Protein AF-A0A6P0X7Y5-F1 (afdb_monomer)

Nearest PDB structures (foldseek):
  8vwj-assembly1_N  TM=3.997E-01  e=5.114E+00  Autographa californica multiple nucleopolyhedrovirus
  1v43-assembly1_A  TM=3.167E-01  e=2.966E+00  Pyrococcus horikoshii

Radius of gyration: 11.59 Å; Cα contacts (8 Å, |Δi|>4): 94; chains: 1; bounding box: 29×17×29 Å

pLDDT: mean 97.16, std 1.67, range [88.88, 98.62]

Foldseek 3Di:
DVVQVVCQVVLHEAEDQDCVVVVCLVVVNWGLAYEYEPPPPDDPVVVVVVVVVCVVPDDSVRRGSHYHYD

Mean predicted aligned error: 1.99 Å

Sequence (70 aa):
EEQLKFAHSQGRVMFTQDSDFLKLHNSGFEHCGVVYCVKGSRSIGEILRGLILIWDVLEAEEIVGMVEYL

Secondary structure (DSSP, 8-state):
-HHHHHHHHTT-PEEES-THHHHHHHTT---S-EEE--TTSS-HHHHHHHHHHHHHH--TTTSTT-EEE-

Solvent-accessible surface area (backbone atoms only — not comparable to full-atom values): 4070 Å² total; per-residue (Å²): 107,70,68,50,50,50,30,32,78,68,72,31,64,41,75,42,59,58,67,67,58,57,54,42,50,76,70,70,49,81,37,35,20,35,39,39,34,68,74,87,75,59,55,71,70,56,51,52,52,48,54,50,51,50,60,77,72,49,56,74,77,76,34,44,67,38,77,47,77,102

Structure (mmCIF, N/CA/C/O backbone):
data_AF-A0A6P0X7Y5-F1
#
_entry.id   AF-A0A6P0X7Y5-F1
#
loop_
_atom_site.group_PDB
_atom_site.id
_atom_site.type_symbol
_atom_site.label_atom_id
_atom_site.label_alt_id
_atom_site.label_comp_id
_atom_site.label_asym_id
_atom_site.label_entity_id
_atom_site.label_seq_id
_atom_site.pdbx_PDB_ins_code
_atom_site.Cartn_x
_atom_site.Cartn_y
_atom_site.Cartn_z
_atom_site.occupancy
_atom_site.B_iso_or_equiv
_atom_site.auth_seq_id
_atom_site.auth_comp_id
_atom_site.a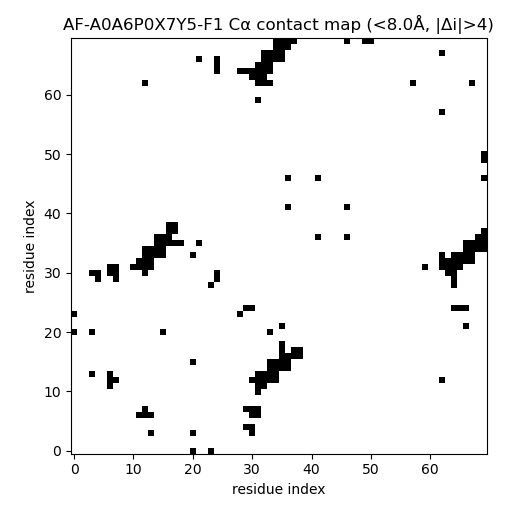uth_asym_id
_atom_site.auth_atom_id
_atom_site.pdbx_PDB_model_num
ATOM 1 N N . GLU A 1 1 ? 0.698 4.810 11.398 1.00 89.94 1 GLU A N 1
ATOM 2 C CA . GLU A 1 1 ? -0.703 4.711 11.869 1.00 89.94 1 GLU A CA 1
ATOM 3 C C . GLU A 1 1 ? -1.562 5.885 11.397 1.00 89.94 1 GLU A C 1
ATOM 5 O O . GLU A 1 1 ? -2.537 5.645 10.701 1.00 89.94 1 GLU A O 1
ATOM 10 N N . GLU A 1 2 ? -1.199 7.141 11.691 1.00 96.12 2 GLU A N 1
ATOM 11 C CA . GLU A 1 2 ? -2.003 8.330 11.323 1.00 96.12 2 GLU A CA 1
ATOM 12 C C . GLU A 1 2 ? -2.354 8.421 9.832 1.00 96.12 2 GLU A C 1
ATOM 14 O O . GLU A 1 2 ? -3.499 8.687 9.482 1.00 96.12 2 GLU A O 1
ATOM 19 N N . GLN A 1 3 ? -1.400 8.138 8.943 1.00 96.31 3 GLN A N 1
ATOM 20 C CA . GLN A 1 3 ? -1.648 8.134 7.498 1.00 96.31 3 GLN A CA 1
ATOM 21 C C . GLN A 1 3 ? -2.658 7.055 7.082 1.00 96.31 3 GLN A C 1
ATOM 23 O O . GLN A 1 3 ? -3.499 7.305 6.224 1.00 96.31 3 GLN A O 1
ATOM 28 N N . LEU A 1 4 ? -2.606 5.872 7.708 1.00 96.31 4 LEU A N 1
ATOM 29 C CA . LEU A 1 4 ? -3.542 4.780 7.434 1.00 96.31 4 LEU A CA 1
ATOM 30 C C . LEU A 1 4 ? -4.943 5.114 7.964 1.00 96.31 4 LEU A C 1
ATOM 32 O O . LEU A 1 4 ? -5.922 4.918 7.252 1.00 96.31 4 LEU A O 1
ATOM 36 N N . LYS A 1 5 ? -5.025 5.717 9.160 1.00 96.75 5 LYS A N 1
ATOM 37 C CA . LYS A 1 5 ? -6.266 6.286 9.717 1.00 96.75 5 LYS A CA 1
ATOM 38 C C . LYS A 1 5 ? -6.878 7.330 8.795 1.00 96.75 5 LYS A C 1
ATOM 40 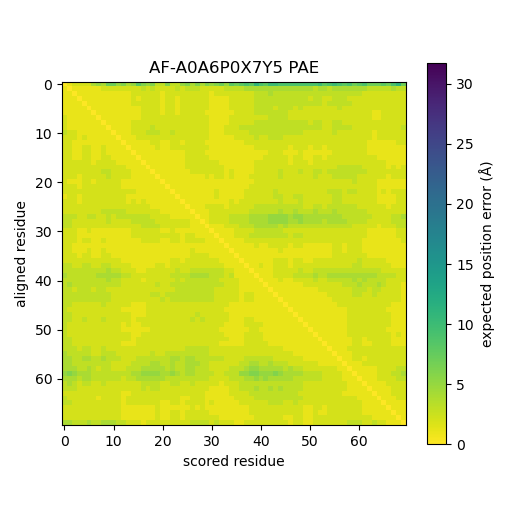O O . LYS A 1 5 ? -8.081 7.311 8.560 1.00 96.75 5 LYS A O 1
ATOM 45 N N . PHE A 1 6 ? -6.058 8.243 8.282 1.00 97.69 6 PHE A N 1
ATOM 46 C CA . PHE A 1 6 ? -6.520 9.276 7.366 1.00 97.69 6 PHE A CA 1
ATOM 47 C C . PHE A 1 6 ? -7.022 8.669 6.053 1.00 97.69 6 PHE A C 1
ATOM 49 O O . PHE A 1 6 ? -8.121 8.989 5.624 1.00 97.69 6 PHE A O 1
ATOM 56 N N . ALA A 1 7 ? -6.278 7.740 5.447 1.00 97.31 7 ALA A N 1
ATOM 57 C CA . ALA A 1 7 ? -6.739 7.051 4.243 1.00 97.31 7 ALA A CA 1
ATOM 58 C C . ALA A 1 7 ? -8.072 6.321 4.478 1.00 97.31 7 ALA A C 1
ATOM 60 O O . ALA A 1 7 ? -9.002 6.480 3.688 1.00 97.31 7 ALA A O 1
ATOM 61 N N . HIS A 1 8 ? -8.204 5.613 5.603 1.00 97.12 8 HIS A N 1
ATOM 62 C CA . HIS A 1 8 ? -9.441 4.935 5.981 1.00 97.12 8 HIS A CA 1
ATOM 63 C C . HIS A 1 8 ? -10.615 5.908 6.170 1.00 97.12 8 HIS A C 1
ATOM 65 O O . HIS A 1 8 ? -11.689 5.675 5.622 1.00 97.12 8 HIS A O 1
ATOM 71 N N . SER A 1 9 ? -10.414 7.043 6.852 1.00 97.75 9 SER A N 1
ATOM 72 C CA . SER A 1 9 ? -11.473 8.050 7.034 1.00 97.75 9 SER A CA 1
ATOM 73 C C . SER A 1 9 ? -11.906 8.721 5.727 1.00 97.75 9 SER A C 1
ATOM 75 O O . SER A 1 9 ? -13.013 9.245 5.641 1.00 97.75 9 SER A O 1
ATOM 77 N N . GLN A 1 10 ? -11.045 8.702 4.707 1.00 97.75 10 GLN A N 1
ATOM 78 C CA . GLN A 1 10 ? -11.357 9.163 3.354 1.00 97.75 10 GLN A CA 1
ATOM 79 C C . GLN A 1 10 ? -11.923 8.054 2.450 1.00 97.75 10 GLN A C 1
ATOM 81 O O . GLN A 1 10 ? -12.186 8.318 1.275 1.00 97.75 10 GLN A O 1
ATOM 86 N N . GLY A 1 11 ? -12.078 6.823 2.950 1.00 96.19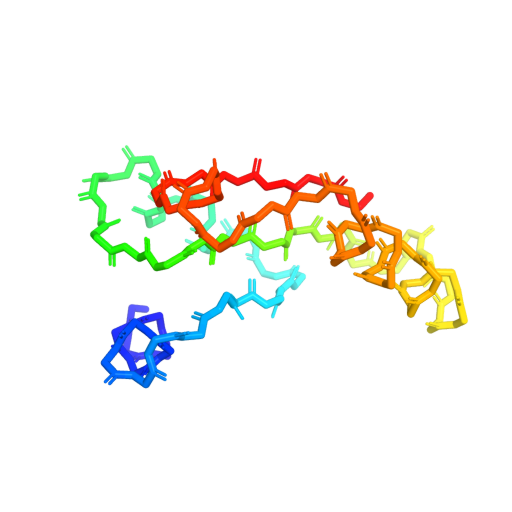 11 GLY A N 1
ATOM 87 C CA . GLY A 1 11 ? -12.515 5.679 2.149 1.00 96.19 11 GLY A CA 1
ATOM 88 C C . GLY A 1 11 ? -11.512 5.291 1.058 1.00 96.19 11 GLY A C 1
ATOM 89 O O . GLY A 1 11 ? -11.911 4.946 -0.052 1.00 96.19 11 GLY A O 1
ATOM 90 N N . ARG A 1 12 ? -10.204 5.439 1.311 1.00 96.44 12 ARG A N 1
ATOM 91 C CA . ARG A 1 12 ? -9.139 5.231 0.316 1.00 96.44 12 ARG A CA 1
ATOM 92 C C . ARG A 1 12 ? -8.223 4.070 0.681 1.00 96.44 12 ARG A C 1
ATOM 94 O O . ARG A 1 12 ? -7.787 3.942 1.823 1.00 96.44 12 ARG A O 1
ATOM 101 N N . VAL A 1 13 ? -7.867 3.283 -0.331 1.00 96.88 13 VAL A N 1
ATOM 102 C CA . VAL A 1 13 ? -6.787 2.290 -0.276 1.00 96.88 13 VAL A CA 1
ATOM 103 C C . VAL A 1 13 ? -5.438 3.012 -0.204 1.00 96.88 13 VAL A C 1
ATOM 105 O O . VAL A 1 13 ? -5.202 3.976 -0.935 1.00 96.88 13 VAL A O 1
ATOM 108 N N . MET A 1 14 ? -4.544 2.554 0.673 1.00 97.50 14 MET A N 1
ATOM 109 C CA . MET A 1 14 ? -3.203 3.120 0.836 1.00 97.50 14 MET A CA 1
ATOM 110 C C . MET A 1 14 ? -2.192 2.364 -0.027 1.00 97.50 14 MET A C 1
ATOM 112 O O . MET A 1 14 ? -1.916 1.199 0.236 1.00 97.50 14 MET A O 1
ATOM 116 N N . PHE A 1 15 ? -1.559 3.029 -0.991 1.00 98.06 15 PHE A N 1
ATOM 117 C CA . PHE A 1 15 ? -0.330 2.510 -1.594 1.00 98.06 15 PHE A CA 1
ATOM 118 C C . PHE A 1 15 ? 0.890 2.898 -0.747 1.00 98.06 15 PHE A C 1
ATOM 120 O O . PHE A 1 15 ? 1.028 4.057 -0.354 1.00 98.06 15 PHE A O 1
ATOM 127 N N . THR A 1 16 ? 1.804 1.959 -0.494 1.00 98.19 16 THR A N 1
ATOM 128 C CA . THR A 1 16 ? 3.034 2.224 0.263 1.00 98.19 16 THR A CA 1
ATOM 129 C C . THR A 1 16 ? 4.196 1.311 -0.138 1.00 98.19 16 THR A C 1
ATOM 131 O O . THR A 1 16 ? 4.016 0.206 -0.646 1.00 98.19 16 THR A O 1
ATOM 134 N N . GLN A 1 17 ? 5.420 1.775 0.113 1.00 98.06 17 GLN A N 1
ATOM 135 C CA . GLN A 1 17 ? 6.643 0.961 0.044 1.00 98.06 17 GLN A CA 1
ATOM 136 C C . GLN A 1 17 ? 7.287 0.761 1.424 1.00 98.06 17 GLN A C 1
ATOM 138 O O . GLN A 1 17 ? 8.396 0.236 1.533 1.00 98.06 17 GLN A O 1
ATOM 143 N N . ASP A 1 18 ? 6.603 1.203 2.479 1.00 97.88 18 ASP A N 1
ATOM 144 C CA . ASP A 1 18 ? 7.034 1.085 3.864 1.00 97.88 18 ASP A CA 1
ATOM 145 C C . ASP A 1 18 ? 6.417 -0.165 4.506 1.00 97.88 18 ASP A C 1
ATOM 147 O O . ASP A 1 18 ? 5.195 -0.301 4.611 1.00 97.88 18 ASP A O 1
ATOM 151 N N . SER A 1 19 ? 7.275 -1.090 4.940 1.00 97.44 19 SER A N 1
ATOM 152 C CA . SER A 1 19 ? 6.862 -2.345 5.573 1.00 97.44 19 SER A CA 1
ATOM 153 C C . SER A 1 19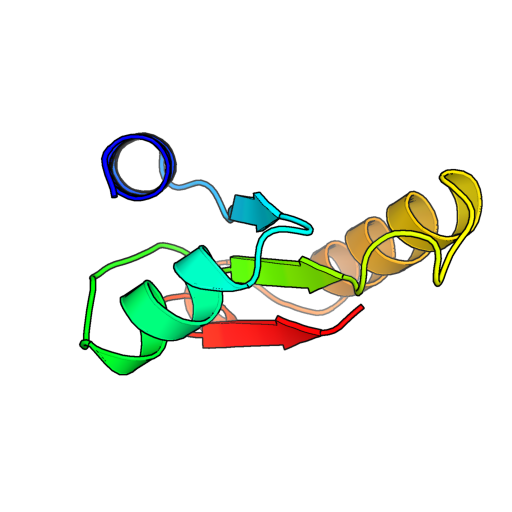 ? 6.146 -2.154 6.911 1.00 97.44 19 SER A C 1
ATOM 155 O O . SER A 1 19 ? 5.487 -3.081 7.379 1.00 97.44 19 SER A O 1
ATOM 157 N N . ASP A 1 20 ? 6.238 -0.981 7.543 1.00 97.56 20 ASP A N 1
ATOM 158 C CA . ASP A 1 20 ? 5.536 -0.724 8.801 1.00 97.56 20 ASP A CA 1
ATOM 159 C C . ASP A 1 20 ? 4.009 -0.772 8.633 1.00 97.56 20 ASP A C 1
ATOM 161 O O . ASP A 1 20 ? 3.303 -1.165 9.561 1.00 97.56 20 ASP A O 1
ATOM 165 N N . PHE A 1 21 ? 3.482 -0.510 7.432 1.00 97.81 21 PHE A N 1
ATOM 166 C CA . PHE A 1 21 ? 2.054 -0.685 7.140 1.00 97.81 21 PHE A CA 1
ATOM 167 C C . PHE A 1 21 ? 1.623 -2.156 7.111 1.00 97.81 21 PHE A C 1
ATOM 169 O O . PHE A 1 21 ? 0.489 -2.454 7.477 1.00 97.81 21 PHE A O 1
ATOM 176 N N . LEU A 1 22 ? 2.528 -3.081 6.770 1.00 98.06 22 LEU A N 1
ATOM 177 C CA . LEU A 1 22 ? 2.265 -4.521 6.877 1.00 98.06 22 LEU A CA 1
ATOM 178 C C . LEU A 1 22 ? 2.140 -4.947 8.343 1.00 98.06 22 LEU A C 1
ATOM 180 O O . LEU A 1 22 ? 1.282 -5.756 8.690 1.00 98.06 22 LEU A O 1
ATOM 184 N N . LYS A 1 23 ? 2.966 -4.370 9.226 1.00 97.81 23 LYS A N 1
ATOM 185 C CA . LYS A 1 23 ? 2.879 -4.611 10.674 1.00 97.81 23 LYS A CA 1
ATOM 186 C C . LYS A 1 23 ? 1.572 -4.064 11.244 1.00 97.81 23 LYS A C 1
ATOM 188 O O . LYS A 1 23 ? 0.948 -4.737 12.058 1.00 97.81 23 LYS A O 1
ATOM 193 N N . LEU A 1 24 ? 1.152 -2.875 10.800 1.00 97.69 24 LEU A N 1
ATOM 194 C CA . LEU A 1 24 ? -0.134 -2.292 11.191 1.00 97.69 24 LEU A CA 1
ATOM 195 C C . LEU A 1 24 ? -1.301 -3.179 10.746 1.00 97.69 24 LEU A C 1
ATOM 197 O O . LEU A 1 24 ? -2.130 -3.523 11.583 1.00 97.69 24 LEU A O 1
ATOM 201 N N . HIS A 1 25 ? -1.323 -3.628 9.489 1.00 97.31 25 HIS A N 1
ATOM 202 C CA . HIS A 1 25 ? -2.309 -4.606 9.024 1.00 97.31 25 HIS A CA 1
ATOM 203 C C . HIS A 1 25 ? -2.332 -5.863 9.916 1.00 97.31 25 HIS A C 1
ATOM 205 O O . HIS A 1 25 ? -3.371 -6.218 10.466 1.00 97.31 25 HIS A O 1
ATOM 211 N N . ASN A 1 26 ? -1.170 -6.477 10.168 1.00 97.44 26 ASN A N 1
ATOM 212 C CA . ASN A 1 26 ? -1.066 -7.686 10.993 1.00 97.44 26 ASN A CA 1
ATOM 213 C C . ASN A 1 26 ? -1.454 -7.463 12.471 1.00 97.44 26 ASN A C 1
ATOM 215 O O . ASN A 1 26 ? -1.744 -8.419 13.186 1.00 97.44 26 ASN A O 1
ATOM 219 N 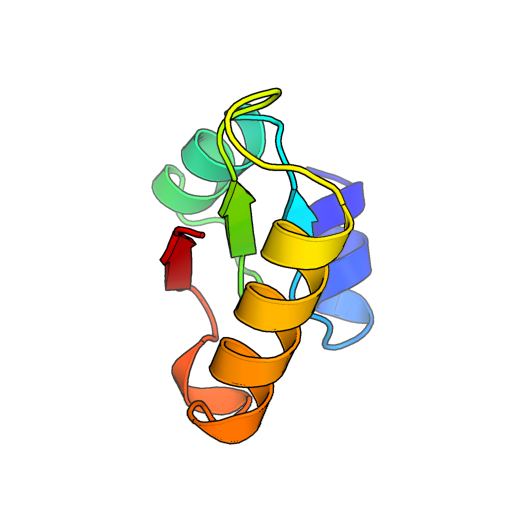N . SER A 1 27 ? -1.466 -6.213 12.945 1.00 96.75 27 SER A N 1
ATOM 220 C CA . SER A 1 27 ? -1.976 -5.847 14.274 1.00 96.75 27 SER A CA 1
ATOM 221 C C . SER A 1 27 ? -3.505 -5.717 14.345 1.00 96.75 27 SER A C 1
ATOM 223 O O . SER A 1 27 ? -4.030 -5.425 15.416 1.00 96.75 27 SER A O 1
ATOM 225 N N . GLY A 1 28 ? -4.222 -5.948 13.237 1.00 95.62 28 GLY A N 1
ATOM 226 C CA . GLY A 1 28 ? -5.683 -5.839 13.162 1.00 95.62 28 GLY A CA 1
ATOM 227 C C . GLY A 1 28 ? -6.178 -4.403 12.997 1.00 95.62 28 GLY A C 1
ATOM 228 O O . GLY A 1 28 ? -7.302 -4.090 13.378 1.00 95.62 28 GLY A O 1
ATOM 229 N N . PHE A 1 29 ? -5.333 -3.513 12.471 1.00 95.56 29 PHE A N 1
ATOM 230 C CA . PHE A 1 29 ? -5.700 -2.120 12.251 1.00 95.56 29 PHE A CA 1
ATOM 231 C C . PHE A 1 29 ? -6.760 -2.006 11.142 1.00 95.56 29 PHE A C 1
ATOM 233 O O . PHE A 1 29 ? -6.554 -2.522 10.047 1.00 95.56 29 PHE A O 1
ATOM 240 N N . GLU A 1 30 ? -7.868 -1.302 11.388 1.00 96.31 30 GLU A N 1
ATOM 241 C CA . GLU A 1 30 ? -8.908 -1.100 10.370 1.00 96.31 30 GLU A CA 1
ATOM 242 C C . GLU A 1 30 ? -8.415 -0.194 9.230 1.00 96.31 30 GLU A C 1
ATOM 244 O O . GLU A 1 30 ? -7.884 0.899 9.452 1.00 96.31 30 GLU A O 1
ATOM 249 N N . HIS A 1 31 ? -8.590 -0.644 7.987 1.00 97.50 31 HIS A N 1
ATOM 250 C CA . HIS A 1 31 ? -8.221 0.114 6.796 1.00 97.50 31 HIS A CA 1
ATOM 251 C C . HIS A 1 31 ? -9.049 -0.293 5.577 1.00 97.50 31 HIS A C 1
ATOM 253 O O . HIS A 1 31 ? -9.501 -1.429 5.461 1.00 97.50 31 HIS A O 1
ATOM 259 N N . CYS A 1 32 ? -9.180 0.615 4.608 1.00 97.69 32 CYS A N 1
ATOM 260 C CA . CYS A 1 32 ? -9.856 0.329 3.335 1.00 97.69 32 CYS A CA 1
ATOM 261 C C . CYS A 1 32 ? -9.026 -0.539 2.377 1.00 97.69 32 CYS A C 1
ATOM 263 O O . CYS A 1 32 ? -9.505 -0.856 1.303 1.00 97.69 32 CYS A O 1
ATOM 265 N N . GLY A 1 33 ? -7.794 -0.891 2.748 1.00 97.88 33 GLY A N 1
ATOM 266 C CA . GLY A 1 33 ? -6.889 -1.727 1.959 1.00 97.88 33 GLY A CA 1
ATOM 267 C C . GLY A 1 33 ? -5.481 -1.142 1.935 1.00 97.88 33 GLY A C 1
ATOM 268 O O . GLY A 1 33 ? -5.305 0.076 2.069 1.00 97.88 33 GLY A O 1
ATOM 269 N N . VAL A 1 34 ? -4.477 -1.998 1.769 1.00 98.38 34 VAL A N 1
ATOM 270 C CA . VAL A 1 34 ? -3.082 -1.586 1.580 1.00 98.38 34 VAL A CA 1
ATOM 271 C C . VAL A 1 34 ? -2.533 -2.256 0.330 1.00 98.38 34 VAL A C 1
ATOM 273 O O . VAL A 1 34 ? -2.581 -3.470 0.208 1.00 98.38 34 VAL A O 1
ATOM 276 N N . VAL A 1 35 ? -1.958 -1.476 -0.578 1.00 98.38 35 VAL A N 1
ATOM 277 C CA . VAL A 1 35 ? -1.158 -2.001 -1.684 1.00 98.38 35 VAL A CA 1
ATOM 278 C C . VAL A 1 35 ? 0.312 -1.771 -1.358 1.00 98.38 35 VAL A C 1
ATOM 280 O O . VAL A 1 35 ? 0.753 -0.628 -1.218 1.00 98.38 35 VAL A O 1
ATOM 283 N N . TYR A 1 36 ? 1.081 -2.846 -1.228 1.00 98.62 36 TYR A N 1
ATOM 284 C CA . TYR A 1 36 ? 2.490 -2.795 -0.859 1.00 98.62 36 TYR A CA 1
ATOM 285 C C . TYR A 1 36 ? 3.400 -3.140 -2.038 1.00 98.62 36 TYR A C 1
ATOM 287 O O . TYR A 1 36 ? 3.196 -4.128 -2.735 1.00 98.62 36 TYR A O 1
ATOM 295 N N . CYS A 1 37 ? 4.462 -2.357 -2.226 1.00 98.56 37 CYS A N 1
ATOM 296 C CA . CYS A 1 37 ? 5.522 -2.651 -3.189 1.00 98.56 37 CYS A CA 1
ATOM 297 C C . CYS A 1 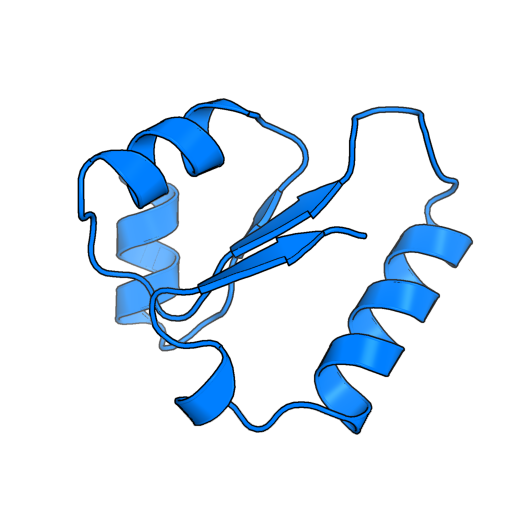37 ? 6.885 -2.598 -2.503 1.00 98.56 37 CYS A C 1
ATOM 299 O O . CYS A 1 37 ? 7.215 -1.613 -1.844 1.00 98.56 37 CYS A O 1
ATOM 301 N N . VAL A 1 38 ? 7.743 -3.592 -2.738 1.00 98.19 38 VAL A N 1
ATOM 302 C CA . VAL A 1 38 ? 9.127 -3.545 -2.242 1.00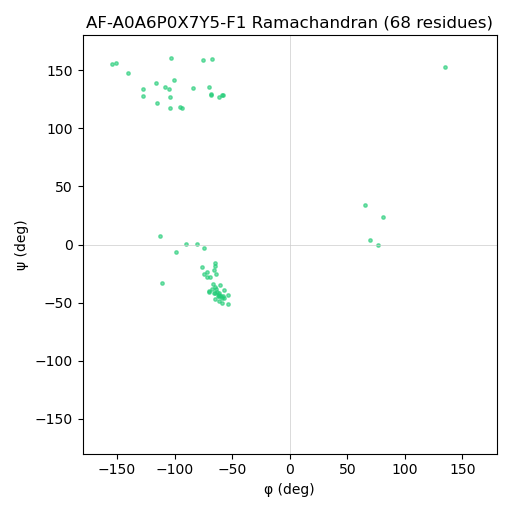 98.19 38 VAL A CA 1
ATOM 303 C C . VAL A 1 38 ? 9.849 -2.347 -2.867 1.00 98.19 38 VAL A C 1
ATOM 305 O O . VAL A 1 38 ? 9.865 -2.183 -4.092 1.00 98.19 38 VAL A O 1
ATOM 308 N N . LYS A 1 39 ? 10.452 -1.492 -2.036 1.00 97.19 39 LYS A N 1
ATOM 309 C CA . LYS A 1 39 ? 11.147 -0.284 -2.494 1.00 97.19 39 LYS A CA 1
ATOM 310 C C . LYS A 1 39 ? 12.262 -0.628 -3.487 1.00 97.19 39 LYS A C 1
ATOM 312 O O . LYS A 1 39 ? 13.108 -1.470 -3.211 1.00 97.19 39 LYS A O 1
ATOM 317 N N . GLY A 1 40 ? 12.265 0.047 -4.63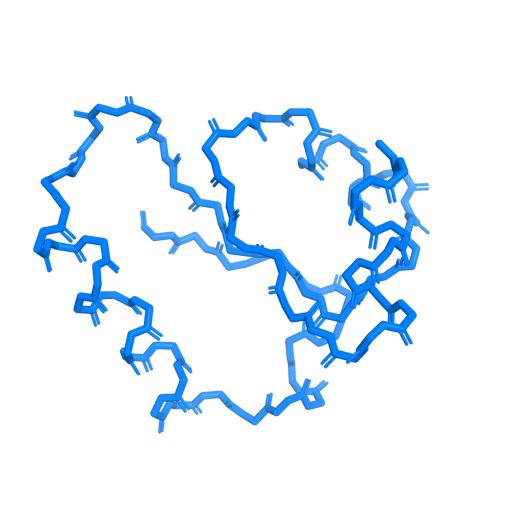6 1.00 96.75 40 GLY A N 1
ATOM 318 C CA . GLY A 1 40 ? 13.275 -0.134 -5.686 1.00 96.75 40 GLY A CA 1
ATOM 319 C C . GLY A 1 40 ? 13.122 -1.399 -6.540 1.00 96.75 40 GLY A C 1
ATOM 320 O O . GLY A 1 40 ? 13.909 -1.583 -7.460 1.00 96.75 40 GLY A O 1
ATOM 321 N N . SER A 1 41 ? 12.117 -2.244 -6.284 1.00 98.00 41 SER A N 1
ATOM 322 C CA . SER A 1 41 ? 11.872 -3.460 -7.082 1.00 98.00 41 SER A CA 1
ATOM 323 C C . SER A 1 41 ? 11.228 -3.192 -8.446 1.00 98.00 41 SER A C 1
ATOM 325 O O . SER A 1 41 ? 11.281 -4.047 -9.326 1.00 98.00 41 SER A O 1
ATOM 327 N N . ARG A 1 42 ? 10.610 -2.018 -8.619 1.00 97.88 42 ARG A N 1
ATOM 328 C CA . ARG A 1 42 ? 9.843 -1.631 -9.807 1.00 97.88 42 ARG A CA 1
ATOM 329 C C . ARG A 1 42 ? 10.092 -0.183 -10.180 1.00 97.88 42 ARG A C 1
ATOM 331 O O . ARG A 1 42 ? 10.261 0.678 -9.314 1.00 97.88 42 ARG A O 1
ATOM 338 N N . SER A 1 43 ? 10.046 0.089 -11.476 1.00 98.38 43 SER A N 1
ATOM 339 C CA . SER A 1 43 ? 9.927 1.444 -12.002 1.00 98.38 43 SER A CA 1
ATOM 340 C C . SER A 1 43 ? 8.557 2.045 -11.672 1.00 98.38 43 SER A C 1
ATOM 342 O O . SER A 1 43 ? 7.573 1.336 -11.454 1.00 98.38 43 SER A O 1
ATOM 344 N N . ILE A 1 44 ? 8.461 3.375 -11.707 1.00 97.88 44 ILE A N 1
ATOM 345 C CA . ILE A 1 44 ? 7.189 4.086 -11.495 1.00 97.88 44 ILE A CA 1
ATOM 346 C C . ILE A 1 44 ? 6.123 3.619 -12.499 1.00 97.88 44 ILE A C 1
ATOM 348 O O . ILE A 1 44 ? 4.970 3.428 -12.128 1.00 97.88 44 ILE A O 1
ATOM 352 N N . GLY A 1 45 ? 6.504 3.380 -13.759 1.00 98.56 45 GLY A N 1
ATOM 353 C CA . GLY A 1 45 ? 5.571 2.902 -14.779 1.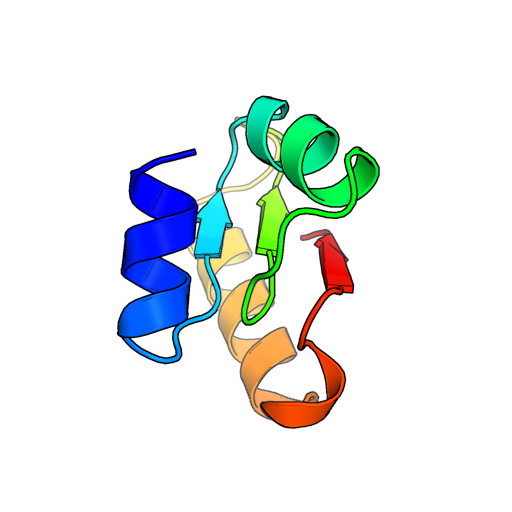00 98.56 45 GLY A CA 1
ATOM 354 C C . GLY A 1 45 ? 5.013 1.506 -14.484 1.00 98.56 45 GLY A C 1
ATOM 355 O O . GLY A 1 45 ? 3.844 1.250 -14.753 1.00 98.56 45 GLY A O 1
ATOM 356 N N . GLU A 1 46 ? 5.821 0.608 -13.917 1.00 98.56 46 GLU A N 1
ATOM 357 C CA . GLU A 1 46 ? 5.364 -0.724 -13.491 1.00 98.56 46 GLU A CA 1
ATOM 358 C C . GLU A 1 46 ? 4.447 -0.646 -12.271 1.00 98.56 46 GLU A C 1
ATOM 360 O O . GLU A 1 46 ? 3.431 -1.335 -12.242 1.00 98.56 46 GLU A O 1
ATOM 365 N N . ILE A 1 47 ? 4.758 0.231 -11.310 1.00 98.62 47 ILE A N 1
ATOM 366 C CA . ILE A 1 47 ? 3.892 0.495 -10.153 1.00 98.62 47 ILE A CA 1
ATOM 367 C C . ILE A 1 47 ? 2.525 0.995 -10.625 1.00 98.62 47 ILE A C 1
ATOM 369 O O . ILE A 1 47 ? 1.507 0.430 -10.243 1.00 98.62 47 ILE A O 1
ATOM 373 N N . LEU A 1 48 ? 2.491 2.006 -11.500 1.00 98.50 48 LEU A N 1
ATOM 374 C CA . LEU A 1 48 ? 1.237 2.562 -12.015 1.00 98.50 48 LEU A CA 1
ATOM 375 C C . LEU A 1 48 ? 0.400 1.517 -12.757 1.00 98.50 48 LEU A C 1
ATOM 377 O O . LEU A 1 48 ? -0.798 1.428 -12.517 1.00 98.50 48 LEU A O 1
ATOM 381 N N . ARG A 1 49 ? 1.018 0.698 -13.618 1.00 98.62 49 ARG A N 1
ATOM 382 C CA . ARG A 1 49 ? 0.300 -0.378 -14.321 1.00 98.62 49 ARG A CA 1
ATOM 383 C C . ARG A 1 49 ? -0.287 -1.409 -13.362 1.00 98.62 49 ARG A C 1
ATOM 385 O O . ARG A 1 49 ? -1.415 -1.833 -13.566 1.00 98.62 49 ARG A O 1
ATOM 392 N N . GLY A 1 50 ? 0.459 -1.791 -12.326 1.00 98.25 50 GLY A N 1
ATOM 393 C CA . GLY A 1 50 ? -0.040 -2.712 -11.306 1.00 98.25 50 GLY A CA 1
ATOM 394 C C . GLY A 1 50 ? -1.199 -2.123 -10.499 1.00 98.25 50 GLY A C 1
ATOM 395 O O . GLY A 1 50 ? -2.193 -2.804 -10.286 1.00 98.25 50 GLY A O 1
ATOM 396 N N . LEU A 1 51 ? -1.116 -0.844 -10.118 1.00 97.94 51 LEU A N 1
ATOM 397 C CA . LEU A 1 51 ? -2.205 -0.152 -9.418 1.00 97.94 51 LEU A CA 1
ATOM 398 C C . LEU A 1 51 ? -3.475 -0.044 -10.271 1.00 97.94 51 LEU A C 1
ATOM 400 O O . LEU A 1 51 ? -4.565 -0.250 -9.750 1.00 97.94 51 LEU A O 1
ATOM 404 N N . ILE A 1 52 ? -3.333 0.250 -11.568 1.00 98.19 52 ILE A N 1
ATOM 405 C CA . ILE A 1 52 ? -4.461 0.264 -12.510 1.00 98.19 52 ILE A CA 1
ATOM 406 C C . ILE A 1 52 ? -5.078 -1.133 -12.616 1.00 98.19 52 ILE A C 1
ATOM 408 O O . ILE A 1 52 ? -6.289 -1.251 -12.515 1.00 98.19 52 ILE A O 1
ATOM 412 N N . LEU A 1 53 ? -4.262 -2.187 -12.730 1.00 98.25 53 LEU A N 1
ATOM 413 C CA . LEU A 1 53 ? -4.764 -3.561 -12.801 1.00 98.25 53 LEU A CA 1
ATOM 414 C C . LEU A 1 53 ? -5.541 -3.970 -11.542 1.00 98.25 53 LEU A C 1
ATOM 416 O O . LEU A 1 53 ? -6.590 -4.589 -11.659 1.00 98.25 53 LEU A O 1
ATOM 420 N N . ILE A 1 54 ? -5.039 -3.627 -10.352 1.00 97.00 54 ILE A N 1
ATOM 421 C CA . ILE A 1 54 ? -5.759 -3.876 -9.094 1.00 97.00 54 ILE A CA 1
ATOM 422 C C . ILE A 1 54 ? -7.118 -3.169 -9.123 1.00 97.00 54 ILE A C 1
ATOM 424 O O . ILE A 1 54 ? -8.125 -3.784 -8.797 1.00 97.00 54 ILE A O 1
ATOM 428 N N . TRP A 1 55 ? -7.151 -1.903 -9.548 1.00 95.88 55 TRP A N 1
ATOM 429 C CA . TRP A 1 55 ? -8.387 -1.124 -9.645 1.00 95.88 55 TRP A CA 1
ATOM 430 C C . TRP A 1 55 ? -9.365 -1.652 -10.709 1.00 95.88 55 TRP A C 1
ATOM 432 O O . TRP A 1 55 ? -10.569 -1.576 -10.506 1.00 95.88 55 TRP A O 1
ATOM 442 N N . ASP A 1 56 ? -8.864 -2.195 -11.820 1.00 97.69 56 ASP A N 1
ATOM 443 C CA . ASP A 1 56 ? -9.690 -2.764 -12.893 1.00 97.69 56 ASP A CA 1
ATOM 444 C C . ASP A 1 56 ? -10.347 -4.100 -12.498 1.00 97.69 56 ASP A C 1
ATOM 446 O O . ASP A 1 56 ? -11.331 -4.505 -13.118 1.00 97.69 56 ASP A O 1
ATOM 450 N N . VAL A 1 57 ? -9.769 -4.823 -11.531 1.00 97.25 57 VAL A N 1
ATOM 451 C CA . VAL A 1 57 ? -10.149 -6.211 -11.212 1.00 97.25 57 VAL A CA 1
ATOM 452 C C . VAL A 1 57 ? -10.840 -6.349 -9.859 1.00 97.25 57 VAL A C 1
ATOM 454 O O . VAL A 1 57 ? -11.685 -7.230 -9.729 1.00 97.25 57 VAL A O 1
ATOM 457 N N . LEU A 1 58 ? -10.478 -5.530 -8.868 1.00 96.62 58 LEU A N 1
ATOM 458 C CA . LEU A 1 58 ? -11.054 -5.588 -7.525 1.00 96.62 58 LEU A CA 1
ATOM 459 C C . LEU A 1 58 ? -12.038 -4.445 -7.292 1.00 96.62 58 LEU A C 1
ATOM 461 O O . LEU A 1 58 ? -11.722 -3.274 -7.517 1.00 96.62 58 LEU A O 1
ATOM 465 N N . GLU A 1 59 ? -13.190 -4.787 -6.731 1.00 94.12 59 GLU A N 1
ATOM 466 C CA . GLU A 1 59 ? -14.119 -3.820 -6.161 1.00 94.12 59 GLU A CA 1
ATOM 467 C C . GLU A 1 59 ? -13.616 -3.306 -4.803 1.00 94.12 59 GLU A C 1
ATOM 469 O O . GLU A 1 59 ? -12.807 -3.932 -4.107 1.00 94.12 59 GLU A O 1
ATOM 474 N N . ALA A 1 60 ? -14.112 -2.137 -4.394 1.00 88.88 60 ALA A N 1
ATOM 475 C CA . ALA A 1 60 ? -13.659 -1.474 -3.173 1.00 88.88 60 ALA A CA 1
ATOM 476 C C . ALA A 1 60 ? -13.894 -2.325 -1.914 1.00 88.88 60 ALA A C 1
ATOM 478 O O . ALA A 1 60 ? -13.080 -2.290 -0.995 1.00 88.88 60 ALA A O 1
ATOM 479 N N . GLU A 1 61 ? -14.982 -3.093 -1.871 1.00 93.25 61 GLU A N 1
ATOM 480 C CA . GLU A 1 61 ? -15.348 -3.963 -0.755 1.00 93.25 61 GLU A CA 1
ATOM 481 C C . GLU A 1 61 ? -14.439 -5.193 -0.640 1.00 93.25 61 GLU A C 1
ATOM 483 O O . GLU A 1 61 ? -14.240 -5.698 0.465 1.00 93.25 61 GLU A O 1
ATOM 488 N N . GLU A 1 62 ? -13.862 -5.660 -1.751 1.00 96.44 62 GLU A N 1
ATOM 489 C CA . GLU A 1 62 ? -13.032 -6.872 -1.794 1.00 96.44 62 GLU A CA 1
ATOM 490 C C . GLU A 1 62 ? -11.646 -6.656 -1.175 1.00 96.44 62 GLU A C 1
ATOM 492 O O . GLU A 1 62 ? -11.035 -7.597 -0.669 1.00 96.44 62 GLU A O 1
ATOM 497 N N . ILE A 1 63 ? -11.160 -5.411 -1.169 1.00 96.12 63 ILE A N 1
ATOM 498 C CA . ILE A 1 63 ? -9.833 -5.052 -0.651 1.00 96.12 63 ILE A CA 1
ATOM 499 C C . ILE A 1 63 ? -9.867 -4.491 0.784 1.00 96.12 63 ILE A C 1
ATOM 501 O O . ILE A 1 63 ? -8.815 -4.290 1.403 1.00 96.12 63 ILE A O 1
ATOM 505 N N . VAL A 1 64 ? -11.052 -4.260 1.364 1.00 97.44 64 VAL A N 1
ATOM 506 C CA . VAL A 1 64 ? -11.174 -3.757 2.744 1.00 97.44 64 VAL A CA 1
ATOM 507 C C . VAL A 1 64 ? -10.499 -4.719 3.718 1.00 97.44 64 VAL A C 1
ATOM 509 O O . VAL A 1 64 ? -10.760 -5.916 3.725 1.00 97.44 64 VAL A O 1
ATOM 512 N N . GLY A 1 65 ? -9.617 -4.187 4.566 1.00 97.25 65 GLY A N 1
ATOM 513 C CA . GLY A 1 65 ? -8.861 -4.990 5.524 1.00 97.25 65 GLY A CA 1
ATOM 514 C C . GLY A 1 65 ? -7.799 -5.906 4.907 1.00 97.25 65 GLY A C 1
ATOM 515 O O . GLY A 1 65 ? -7.138 -6.608 5.661 1.00 97.25 65 GLY A O 1
ATOM 516 N N . MET A 1 66 ? -7.572 -5.873 3.588 1.00 97.75 66 MET A N 1
ATOM 517 C CA . MET A 1 66 ? -6.613 -6.740 2.889 1.00 97.75 66 MET A CA 1
ATOM 518 C C . MET A 1 66 ? -5.311 -6.014 2.520 1.00 97.75 66 MET A C 1
ATOM 520 O O . MET A 1 66 ? -5.249 -4.779 2.459 1.00 97.75 66 MET A O 1
ATOM 524 N N . VAL A 1 67 ? -4.265 -6.804 2.261 1.00 98.19 67 VAL A N 1
ATOM 525 C CA . VAL A 1 67 ? -3.005 -6.340 1.671 1.00 98.19 67 VAL A CA 1
ATOM 526 C C . VAL A 1 67 ? -2.824 -6.983 0.304 1.00 98.19 67 VAL A C 1
ATOM 528 O O . VAL A 1 67 ? -2.717 -8.202 0.211 1.00 98.19 67 VAL A O 1
ATOM 531 N N . GLU A 1 68 ? -2.696 -6.155 -0.726 1.00 98.12 68 GLU A N 1
ATOM 532 C CA . GLU A 1 68 ? -2.287 -6.573 -2.064 1.00 98.12 68 GLU A CA 1
ATOM 533 C C . GLU A 1 68 ? -0.811 -6.259 -2.293 1.00 98.12 68 GLU A C 1
ATOM 535 O O . GLU A 1 68 ? -0.300 -5.212 -1.881 1.00 98.12 68 GLU A O 1
ATOM 540 N N . TYR A 1 69 ? -0.111 -7.162 -2.969 1.00 97.75 69 TYR A N 1
ATOM 541 C CA . TYR A 1 69 ? 1.299 -6.990 -3.292 1.00 97.75 69 TYR A CA 1
ATOM 542 C C . TYR A 1 69 ? 1.432 -6.621 -4.758 1.00 97.75 69 TYR A C 1
ATOM 544 O O . TYR A 1 69 ? 0.935 -7.331 -5.630 1.00 97.75 69 TYR A O 1
ATOM 552 N N . LEU A 1 70 ? 2.140 -5.520 -5.018 1.00 96.75 70 LEU A N 1
ATOM 553 C CA . LEU A 1 70 ? 2.632 -5.236 -6.356 1.00 96.75 70 LEU A CA 1
ATOM 554 C C . LEU A 1 70 ? 3.762 -6.196 -6.662 1.00 96.75 70 LEU A C 1
ATOM 556 O O . LEU A 1 70 ? 4.912 -5.980 -6.217 1.00 96.75 70 LEU A O 1
#